Protein AF-A0A1J6HXN7-F1 (afdb_monomer_lite)

Secondary structure (DSSP, 8-state):
--HHHHHHHTT-PPP----GGGGHHHHHHHHHHHHS---S-----SS--HHHHHHHHHHHTTPPPPPPPPPPPTTS----GGG------------GGGGS---------

Sequence (109 aa):
LECRYLLQQLGNPLIKHTFREQNYAAHLLAKQGSAIQARDTTTTFTHPPDFLLQQLLADQQGTIYKRFVKPCNDSDIIYNPADLGNDPLQGHSLDRSFCTNVLLTPCNV

pLDDT: mean 72.98, std 22.12, range [36.97, 96.5]

Radius of gyration: 20.56 Å; chains: 1; bounding box: 46×46×37 Å

Organism: Nicotiana attenuata (NCBI:txid49451)

Structure (mmCIF, N/CA/C/O backbone):
data_AF-A0A1J6HXN7-F1
#
_entry.id   AF-A0A1J6HXN7-F1
#
loop_
_atom_site.group_PDB
_atom_site.id
_atom_site.type_symbol
_atom_site.label_atom_id
_atom_site.label_alt_id
_atom_site.label_comp_id
_atom_site.label_asym_id
_atom_site.label_entity_id
_atom_site.label_seq_id
_atom_site.pdbx_PDB_ins_code
_atom_site.Cartn_x
_atom_site.Cartn_y
_atom_site.Cartn_z
_atom_site.occupancy
_atom_site.B_iso_or_equiv
_atom_site.auth_seq_id
_atom_site.auth_comp_id
_atom_site.auth_asym_id
_atom_site.auth_atom_id
_atom_site.pdbx_PDB_model_num
ATOM 1 N N . LEU A 1 1 ? -1.944 -1.667 -21.848 1.00 62.53 1 LEU A N 1
ATOM 2 C CA . LEU A 1 1 ? -2.886 -2.545 -21.117 1.00 62.53 1 LEU A CA 1
ATOM 3 C C . LEU A 1 1 ? -3.953 -1.656 -20.505 1.00 62.53 1 LEU A C 1
ATOM 5 O O . LEU A 1 1 ? -3.607 -0.780 -19.727 1.00 62.53 1 LEU A O 1
ATOM 9 N N . GLU A 1 2 ? -5.213 -1.825 -20.898 1.00 88.19 2 GLU A N 1
ATOM 10 C CA . GLU A 1 2 ? -6.322 -1.038 -20.347 1.00 88.19 2 GLU A CA 1
ATOM 11 C C . GLU A 1 2 ? -6.658 -1.529 -18.931 1.00 88.19 2 GLU A C 1
ATOM 13 O O . GLU A 1 2 ? -6.959 -2.709 -18.742 1.00 88.19 2 GLU A O 1
ATOM 18 N N . CYS A 1 3 ? -6.653 -0.640 -17.932 1.00 88.00 3 CYS A N 1
ATOM 19 C CA . CYS A 1 3 ? -6.933 -1.001 -16.532 1.00 88.00 3 CYS A CA 1
ATOM 20 C C . CYS A 1 3 ? -8.288 -1.708 -16.359 1.00 88.00 3 CYS A C 1
ATOM 22 O O . CYS A 1 3 ? -8.417 -2.614 -15.541 1.00 88.00 3 CYS A O 1
ATOM 24 N N . ARG A 1 4 ? -9.293 -1.334 -17.167 1.00 92.06 4 ARG A N 1
ATOM 25 C CA . ARG A 1 4 ? -10.622 -1.969 -17.162 1.00 92.06 4 ARG A CA 1
ATOM 26 C C . ARG A 1 4 ? -10.565 -3.453 -17.515 1.00 92.06 4 ARG A C 1
ATOM 28 O O . ARG A 1 4 ? -11.242 -4.247 -16.875 1.00 92.06 4 ARG A O 1
ATOM 35 N N . TYR A 1 5 ? -9.735 -3.825 -18.486 1.00 94.44 5 TYR A N 1
ATOM 36 C CA . TYR A 1 5 ? -9.554 -5.223 -18.872 1.00 94.44 5 TYR A CA 1
ATOM 37 C C . TYR A 1 5 ? -8.898 -6.033 -17.744 1.00 94.44 5 TYR A C 1
ATOM 39 O O . TYR A 1 5 ? -9.359 -7.120 -17.413 1.00 94.44 5 TYR A O 1
ATOM 47 N N . LEU A 1 6 ? -7.877 -5.476 -17.086 1.00 93.50 6 LEU A N 1
ATOM 48 C CA . LEU A 1 6 ? -7.225 -6.130 -15.944 1.00 93.50 6 LEU A CA 1
ATOM 49 C C . LEU A 1 6 ? -8.182 -6.338 -14.759 1.00 93.50 6 LEU A C 1
ATOM 51 O O . LEU A 1 6 ? -8.172 -7.395 -14.135 1.00 93.50 6 LEU A O 1
ATOM 55 N N . LEU A 1 7 ? -9.051 -5.365 -14.476 1.00 94.62 7 LEU A N 1
ATOM 56 C CA . LEU A 1 7 ? -10.080 -5.506 -13.441 1.00 94.62 7 LEU A CA 1
ATOM 57 C C . LEU A 1 7 ? -11.105 -6.594 -13.786 1.00 94.62 7 LEU A C 1
ATOM 59 O O . LEU A 1 7 ? -11.506 -7.347 -12.900 1.00 94.62 7 LEU A O 1
ATOM 63 N N . GLN A 1 8 ? -11.483 -6.722 -15.061 1.00 95.19 8 GLN A N 1
ATOM 64 C CA . GLN A 1 8 ? -12.352 -7.807 -15.525 1.00 95.19 8 GLN A CA 1
ATOM 65 C C . GLN A 1 8 ? -11.707 -9.178 -15.315 1.00 95.19 8 GLN A C 1
ATOM 67 O O . GLN A 1 8 ? -12.377 -10.091 -14.834 1.00 95.19 8 GLN A O 1
ATOM 72 N N . GLN A 1 9 ? -10.405 -9.315 -15.594 1.00 96.50 9 GLN A N 1
ATOM 73 C CA . GLN A 1 9 ? -9.667 -10.558 -15.332 1.00 96.50 9 GLN A CA 1
ATOM 74 C C . GLN A 1 9 ? -9.634 -10.936 -13.840 1.00 96.50 9 GLN A C 1
ATOM 76 O O . GLN A 1 9 ? -9.551 -12.118 -13.518 1.00 96.50 9 GLN A O 1
ATOM 81 N N . LEU A 1 10 ? -9.750 -9.959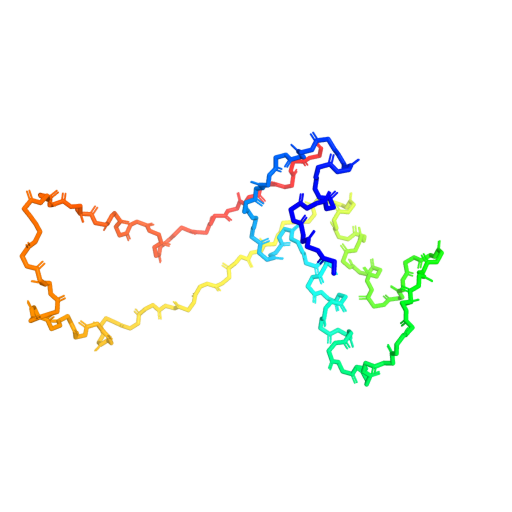 -12.934 1.00 94.56 10 LEU A N 1
ATOM 82 C CA . LEU A 1 10 ? -9.824 -10.160 -11.480 1.00 94.56 10 LEU A CA 1
ATOM 83 C C . LEU A 1 10 ? -11.261 -10.338 -10.949 1.00 94.56 10 LEU A C 1
ATOM 85 O O . LEU A 1 10 ? -11.465 -10.349 -9.737 1.00 94.56 10 LEU A O 1
ATOM 89 N N . GLY A 1 11 ? -12.265 -10.454 -11.825 1.00 96.44 11 GLY A N 1
ATOM 90 C CA . GLY A 1 11 ? -13.665 -10.625 -11.421 1.00 96.44 11 GLY A CA 1
ATOM 91 C C . GLY A 1 11 ? -14.380 -9.328 -11.030 1.00 96.44 11 GLY A C 1
ATOM 92 O O . GLY A 1 11 ? -15.361 -9.378 -10.296 1.00 96.44 11 GLY A O 1
ATOM 93 N N . ASN A 1 12 ? -13.916 -8.174 -11.526 1.00 93.69 12 ASN A N 1
ATOM 94 C CA . ASN A 1 12 ? -14.473 -6.842 -11.248 1.00 93.69 12 ASN A CA 1
ATOM 95 C C . ASN A 1 12 ? -14.563 -6.517 -9.743 1.00 93.69 12 ASN A C 1
ATOM 97 O O . ASN A 1 12 ? -15.660 -6.289 -9.222 1.00 93.69 12 ASN A O 1
ATOM 101 N N . PRO A 1 13 ? -13.426 -6.476 -9.025 1.00 95.12 13 PRO A N 1
ATOM 102 C CA . PRO A 1 13 ? -13.428 -6.148 -7.605 1.00 95.12 13 PRO A CA 1
ATOM 103 C C . PRO A 1 13 ? -13.969 -4.731 -7.354 1.00 95.12 13 PRO A C 1
ATOM 105 O O . PRO A 1 13 ? -13.740 -3.807 -8.138 1.00 95.12 13 PRO A O 1
ATOM 108 N N . LEU A 1 14 ? -14.659 -4.544 -6.224 1.00 94.00 14 LEU A N 1
ATOM 109 C CA . LEU A 1 14 ? -15.157 -3.234 -5.798 1.00 94.00 14 LEU A CA 1
ATOM 110 C C . LEU A 1 14 ? -13.987 -2.288 -5.487 1.00 94.00 14 LEU A C 1
ATOM 112 O O . LEU A 1 14 ? -13.188 -2.551 -4.589 1.00 94.00 14 LEU A O 1
ATOM 116 N N . ILE A 1 15 ? -13.933 -1.148 -6.176 1.00 91.31 15 ILE A N 1
ATOM 117 C CA . ILE A 1 15 ? -12.941 -0.097 -5.929 1.00 91.31 15 ILE A CA 1
ATOM 118 C C . ILE A 1 15 ? -13.474 0.840 -4.846 1.00 91.31 15 ILE A C 1
ATOM 120 O O . ILE A 1 15 ? -14.534 1.444 -5.005 1.00 91.31 15 ILE A O 1
ATOM 124 N N . LYS A 1 16 ? -12.729 0.980 -3.747 1.00 92.19 16 LYS A N 1
ATOM 125 C CA . LYS A 1 16 ? -13.051 1.902 -2.651 1.00 92.19 16 LYS A CA 1
ATOM 126 C C . LYS A 1 16 ? -11.970 2.968 -2.535 1.00 92.19 16 LYS A C 1
ATOM 128 O O . LYS A 1 16 ? -10.783 2.654 -2.552 1.00 92.19 16 LYS A O 1
ATOM 133 N N . HIS A 1 17 ? -12.385 4.222 -2.388 1.00 90.12 17 HIS A N 1
ATOM 134 C CA . HIS A 1 17 ? -11.471 5.286 -1.992 1.00 90.12 17 HIS A CA 1
ATOM 135 C C . HIS A 1 17 ? -11.064 5.083 -0.526 1.00 90.12 17 HIS A C 1
ATOM 137 O O . HIS A 1 17 ? -11.908 4.777 0.315 1.00 90.12 17 HIS A O 1
ATOM 143 N N . THR A 1 18 ? -9.781 5.266 -0.227 1.00 88.19 18 THR A N 1
ATOM 144 C CA . THR A 1 18 ? -9.222 5.129 1.121 1.00 88.19 18 THR A CA 1
ATOM 145 C C . THR A 1 18 ? -8.298 6.302 1.421 1.00 88.19 18 THR A C 1
ATOM 147 O O . THR A 1 18 ? -7.777 6.937 0.499 1.00 88.19 18 THR A O 1
ATOM 150 N N . PHE A 1 19 ? -8.102 6.620 2.699 1.00 86.81 19 PHE A N 1
ATOM 151 C CA . PHE A 1 19 ? -7.160 7.671 3.075 1.00 86.81 19 PHE A CA 1
ATOM 152 C C . PHE A 1 19 ? -5.724 7.246 2.756 1.00 86.81 19 PHE A C 1
ATOM 154 O O . PHE A 1 19 ? -5.381 6.064 2.803 1.00 86.81 19 PHE A O 1
ATOM 161 N N . ARG A 1 20 ? -4.850 8.215 2.459 1.00 88.06 20 ARG A N 1
ATOM 162 C CA . ARG A 1 20 ? -3.434 7.930 2.177 1.00 88.06 20 ARG A CA 1
ATOM 163 C C . ARG A 1 20 ? -2.773 7.211 3.351 1.00 88.06 20 ARG A C 1
ATOM 165 O O . ARG A 1 20 ? -1.967 6.317 3.136 1.00 88.06 20 ARG A O 1
ATOM 172 N N . GLU A 1 21 ? -3.132 7.594 4.569 1.00 87.12 21 GLU A N 1
ATOM 173 C CA . GLU A 1 21 ? -2.661 7.007 5.821 1.00 87.12 21 GLU A CA 1
ATOM 174 C C . GLU A 1 21 ? -3.056 5.527 5.953 1.00 87.12 21 GLU A C 1
ATOM 176 O O . GLU A 1 21 ? -2.286 4.741 6.486 1.00 87.12 21 GLU A O 1
ATOM 181 N N . GLN A 1 22 ? -4.205 5.127 5.400 1.00 86.62 22 GLN A N 1
ATOM 182 C CA . GLN A 1 22 ? -4.650 3.728 5.357 1.00 86.62 22 GLN A CA 1
ATOM 183 C C . GLN A 1 22 ? -4.010 2.930 4.208 1.00 86.62 22 GLN A C 1
ATOM 185 O O . GLN A 1 22 ? -4.104 1.709 4.177 1.00 86.62 22 GLN A O 1
ATOM 190 N N . ASN A 1 23 ? -3.368 3.606 3.249 1.00 92.19 23 ASN A N 1
ATOM 191 C CA . ASN A 1 23 ? -2.671 2.995 2.115 1.00 92.19 23 ASN A CA 1
ATOM 192 C C . ASN A 1 23 ? -1.187 3.398 2.090 1.00 92.19 23 ASN A C 1
ATOM 194 O O . ASN A 1 23 ? -0.581 3.607 1.031 1.00 92.19 23 ASN A O 1
ATOM 198 N N . TYR A 1 24 ? -0.601 3.580 3.275 1.00 91.94 24 TYR A N 1
ATOM 199 C CA . TYR A 1 24 ? 0.698 4.231 3.402 1.00 91.94 24 TYR A CA 1
ATOM 200 C C . TYR A 1 24 ? 1.843 3.361 2.871 1.00 91.94 24 TYR A C 1
ATOM 202 O O . TYR A 1 24 ? 2.783 3.887 2.278 1.00 91.94 24 TYR A O 1
ATOM 210 N N . ALA A 1 25 ? 1.739 2.031 2.974 1.00 93.12 25 ALA A N 1
ATOM 211 C CA . ALA A 1 25 ? 2.701 1.112 2.364 1.00 93.12 25 ALA A CA 1
ATOM 212 C C . ALA A 1 25 ? 2.797 1.304 0.836 1.00 93.12 25 ALA A C 1
ATOM 214 O O . ALA A 1 25 ? 3.897 1.434 0.293 1.00 93.12 25 ALA A O 1
ATOM 215 N N . ALA A 1 26 ? 1.657 1.418 0.141 1.00 94.19 26 ALA A N 1
ATOM 216 C CA . ALA A 1 26 ? 1.635 1.711 -1.292 1.00 94.19 26 ALA A CA 1
ATOM 217 C C . ALA A 1 26 ? 2.175 3.117 -1.598 1.00 94.19 26 ALA A C 1
ATOM 219 O O . ALA A 1 26 ? 2.900 3.302 -2.577 1.00 94.19 26 ALA A O 1
ATOM 220 N N . HIS A 1 27 ? 1.880 4.104 -0.744 1.00 94.00 27 HIS A N 1
ATOM 221 C CA . HIS A 1 27 ? 2.447 5.448 -0.867 1.00 94.00 27 HIS A CA 1
ATOM 222 C C . HIS A 1 27 ? 3.982 5.442 -0.766 1.00 94.00 27 HIS A C 1
ATOM 224 O O . HIS A 1 27 ? 4.648 6.076 -1.585 1.00 94.00 27 HIS A O 1
ATOM 230 N N . LEU A 1 28 ? 4.552 4.708 0.196 1.00 94.00 28 LEU A N 1
ATOM 231 C CA . LEU A 1 28 ? 6.001 4.567 0.360 1.00 94.00 28 LEU A CA 1
ATOM 232 C C . LEU A 1 28 ? 6.642 3.866 -0.842 1.00 94.00 28 LEU A C 1
ATOM 234 O O . LEU A 1 28 ? 7.657 4.348 -1.344 1.00 94.00 28 LEU A O 1
ATOM 238 N N . LEU A 1 29 ? 6.031 2.785 -1.340 1.00 93.38 29 LEU A N 1
ATOM 239 C CA . LEU A 1 29 ? 6.475 2.100 -2.559 1.00 93.38 29 LEU A CA 1
ATOM 240 C C . LEU A 1 29 ? 6.507 3.048 -3.760 1.00 93.38 29 LEU A C 1
ATOM 242 O O . LEU A 1 29 ? 7.525 3.134 -4.443 1.00 93.38 29 LEU A O 1
ATOM 246 N N . ALA A 1 30 ? 5.428 3.800 -3.988 1.00 92.44 30 ALA A N 1
ATOM 247 C CA . ALA A 1 30 ? 5.356 4.767 -5.079 1.00 92.44 30 ALA A CA 1
ATOM 248 C C . ALA A 1 30 ? 6.392 5.891 -4.920 1.00 92.44 30 ALA A C 1
ATOM 250 O O . ALA A 1 30 ? 7.043 6.270 -5.891 1.00 92.44 30 ALA A O 1
ATOM 251 N N . LYS A 1 31 ? 6.596 6.394 -3.694 1.00 92.88 31 LYS A N 1
ATOM 252 C CA . LYS A 1 31 ? 7.595 7.430 -3.402 1.00 92.88 31 LYS A CA 1
ATOM 253 C C . LYS A 1 31 ? 9.013 6.946 -3.704 1.00 92.88 31 LYS A C 1
ATOM 255 O O . LYS A 1 31 ? 9.751 7.655 -4.383 1.00 92.88 31 LYS A O 1
ATOM 260 N N . GLN A 1 32 ? 9.384 5.750 -3.250 1.00 90.88 32 GLN A N 1
ATOM 261 C CA . GLN A 1 32 ? 10.694 5.166 -3.559 1.00 90.88 32 GLN A CA 1
ATOM 262 C C . GLN A 1 32 ? 10.836 4.878 -5.056 1.00 90.88 32 GLN A C 1
ATOM 264 O O . GLN A 1 32 ? 11.837 5.247 -5.662 1.00 90.88 32 GLN A O 1
ATOM 269 N N . GLY A 1 33 ? 9.800 4.305 -5.673 1.00 89.00 33 GLY A N 1
ATOM 270 C CA . GLY A 1 33 ? 9.761 4.035 -7.108 1.00 89.00 33 GLY A CA 1
ATOM 271 C C . GLY A 1 33 ? 9.924 5.291 -7.962 1.00 89.00 33 GLY A C 1
ATOM 272 O O . GLY A 1 33 ? 10.604 5.243 -8.978 1.00 89.00 33 GLY A O 1
ATOM 273 N N . SER A 1 34 ? 9.380 6.431 -7.525 1.00 89.62 34 SER A N 1
ATOM 274 C CA . SER A 1 34 ? 9.489 7.702 -8.255 1.00 89.62 34 SER A CA 1
ATOM 275 C C . SER A 1 34 ? 10.921 8.242 -8.354 1.00 89.62 34 SER A C 1
ATOM 277 O O . SER A 1 34 ? 11.228 8.993 -9.276 1.00 89.62 34 SER A O 1
ATOM 279 N N . ALA A 1 35 ? 11.799 7.855 -7.423 1.00 86.06 35 ALA A N 1
ATOM 280 C CA . ALA A 1 35 ? 13.212 8.226 -7.439 1.00 86.06 35 ALA A CA 1
ATOM 281 C C . ALA A 1 35 ? 14.065 7.289 -8.312 1.00 86.06 35 ALA A C 1
ATOM 283 O O . ALA A 1 35 ? 15.212 7.608 -8.629 1.00 86.06 35 ALA A O 1
ATOM 284 N N . ILE A 1 36 ? 13.530 6.128 -8.697 1.00 83.69 36 ILE A N 1
ATOM 285 C CA . ILE A 1 36 ? 14.217 5.156 -9.543 1.00 83.69 36 ILE A CA 1
ATOM 286 C C . ILE A 1 36 ? 13.948 5.547 -10.997 1.00 83.69 36 ILE A C 1
ATOM 288 O O . ILE A 1 36 ? 12.799 5.730 -11.393 1.00 83.69 36 ILE A O 1
ATOM 292 N N . GLN A 1 37 ? 14.997 5.664 -11.819 1.00 79.06 37 GLN A N 1
ATOM 293 C CA . GLN A 1 37 ? 14.801 5.785 -13.265 1.00 79.06 37 GLN A CA 1
ATOM 294 C C . GLN A 1 37 ? 14.004 4.574 -13.736 1.00 79.06 37 GLN A C 1
ATOM 296 O O . GLN A 1 37 ? 14.474 3.445 -13.589 1.00 79.06 37 GLN A O 1
ATOM 301 N N . ALA A 1 38 ? 12.805 4.822 -14.266 1.00 68.19 38 ALA A N 1
ATOM 302 C CA . ALA A 1 38 ? 11.934 3.787 -14.791 1.00 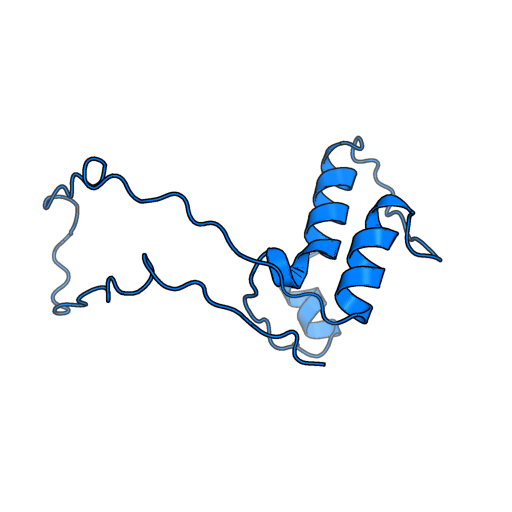68.19 38 ALA A CA 1
ATOM 303 C C . ALA A 1 38 ? 12.699 2.996 -15.859 1.00 68.19 38 ALA A C 1
ATOM 305 O O . ALA A 1 38 ? 12.897 3.457 -16.979 1.00 68.19 38 ALA A O 1
ATOM 306 N N . ARG A 1 39 ? 13.196 1.823 -15.473 1.00 63.31 39 ARG A N 1
ATOM 307 C CA . ARG A 1 39 ? 13.639 0.795 -16.409 1.00 63.31 39 ARG A CA 1
ATOM 308 C C . ARG A 1 39 ? 12.399 -0.006 -16.786 1.00 63.31 39 ARG A C 1
ATOM 310 O O . ARG A 1 39 ? 11.494 -0.132 -15.963 1.00 63.31 39 ARG A O 1
ATOM 317 N N . ASP A 1 40 ? 12.381 -0.603 -17.973 1.00 63.22 40 ASP A N 1
ATOM 318 C CA . ASP A 1 40 ? 11.289 -1.468 -18.461 1.00 63.22 40 ASP A CA 1
ATOM 319 C C . ASP A 1 40 ? 11.125 -2.782 -17.656 1.00 63.22 40 ASP A C 1
ATOM 321 O O . ASP A 1 40 ? 10.577 -3.772 -18.134 1.00 63.22 40 ASP A O 1
ATOM 325 N N . THR A 1 41 ? 11.624 -2.826 -16.420 1.00 77.00 41 THR A N 1
ATOM 326 C CA . THR A 1 41 ? 11.665 -3.998 -15.554 1.00 77.00 41 THR A CA 1
ATOM 327 C C . THR A 1 41 ? 10.809 -3.770 -14.319 1.00 77.00 41 THR A C 1
ATOM 329 O O . THR A 1 41 ? 11.087 -2.889 -13.504 1.00 77.00 41 THR A O 1
ATOM 332 N N . THR A 1 42 ? 9.792 -4.608 -14.146 1.00 83.81 42 THR A N 1
ATOM 333 C CA . THR A 1 42 ? 9.011 -4.683 -12.910 1.00 83.81 42 THR A CA 1
ATOM 334 C C . THR A 1 42 ? 9.833 -5.354 -11.811 1.00 83.81 42 THR A C 1
ATOM 336 O O . THR A 1 42 ? 10.278 -6.490 -11.968 1.00 83.81 42 THR A O 1
ATOM 339 N N . THR A 1 43 ? 10.001 -4.678 -10.675 1.00 85.56 43 THR A N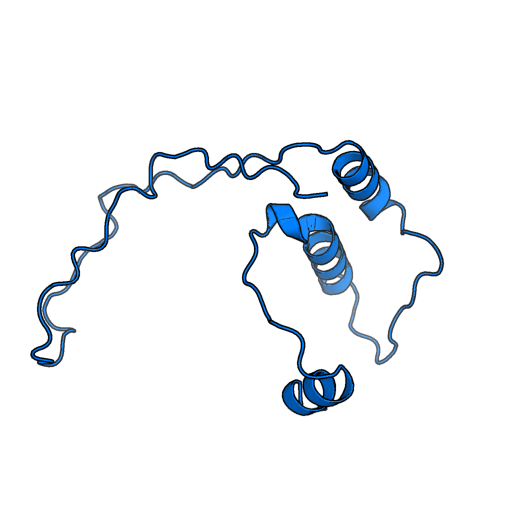 1
ATOM 340 C CA . THR A 1 43 ? 10.659 -5.255 -9.496 1.00 85.56 43 THR A CA 1
ATOM 341 C C . THR A 1 43 ? 9.637 -5.986 -8.634 1.00 85.56 43 THR A C 1
ATOM 343 O O . THR A 1 43 ? 8.665 -5.386 -8.179 1.00 85.56 43 THR A O 1
ATOM 346 N N . THR A 1 44 ? 9.875 -7.274 -8.382 1.00 89.69 44 THR A N 1
ATOM 347 C CA . THR A 1 44 ? 9.087 -8.080 -7.440 1.00 89.69 44 THR A CA 1
ATOM 348 C C . THR A 1 44 ? 9.939 -8.382 -6.216 1.00 89.69 44 THR A C 1
ATOM 350 O O . THR A 1 44 ? 11.061 -8.866 -6.350 1.00 89.69 44 THR A O 1
ATOM 353 N N . PHE A 1 45 ? 9.411 -8.106 -5.028 1.00 89.81 45 PHE A N 1
ATOM 354 C CA . PHE A 1 45 ? 10.085 -8.392 -3.766 1.00 89.81 45 PHE A CA 1
ATOM 355 C C . PHE A 1 45 ? 9.521 -9.682 -3.161 1.00 89.81 45 PHE A C 1
ATOM 357 O O . PHE A 1 45 ? 8.310 -9.804 -2.996 1.00 89.81 45 PHE A O 1
ATOM 364 N N . THR A 1 46 ? 10.383 -10.645 -2.825 1.00 93.06 46 THR A N 1
ATOM 365 C CA . THR A 1 46 ? 9.983 -11.892 -2.138 1.00 93.06 46 THR A CA 1
ATOM 366 C C . THR A 1 46 ? 9.781 -11.700 -0.635 1.00 93.06 46 THR A C 1
ATOM 368 O O . THR A 1 46 ? 9.065 -12.470 -0.001 1.00 93.06 46 THR A O 1
ATOM 371 N N . HIS A 1 47 ? 10.386 -10.652 -0.074 1.00 93.44 47 HIS A N 1
ATOM 372 C CA . HIS A 1 47 ? 10.230 -10.212 1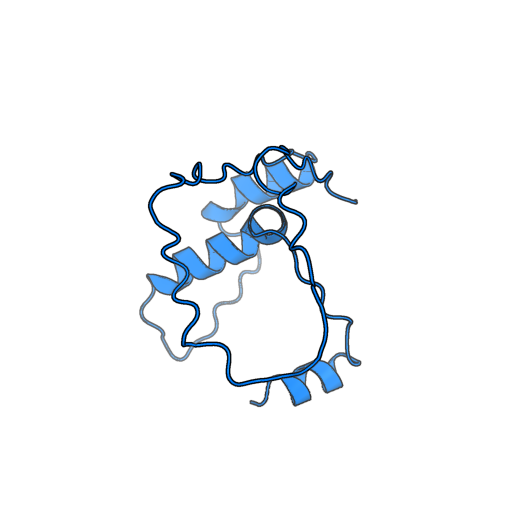.307 1.00 93.44 47 HIS A CA 1
ATOM 373 C C . HIS A 1 47 ? 10.004 -8.699 1.338 1.00 93.44 47 HIS A C 1
ATOM 375 O O . HIS A 1 47 ? 10.437 -8.010 0.411 1.00 93.44 47 HIS A O 1
ATOM 381 N N . PRO A 1 48 ? 9.354 -8.156 2.380 1.00 92.06 48 PRO A N 1
ATOM 382 C CA . PRO A 1 48 ? 9.194 -6.717 2.499 1.00 92.06 48 PRO A CA 1
ATOM 383 C C . PRO A 1 48 ? 10.551 -5.996 2.480 1.00 92.06 48 PRO A C 1
ATOM 385 O O . PRO A 1 48 ? 11.431 -6.374 3.252 1.00 92.06 48 PRO A O 1
ATOM 388 N N . PRO A 1 49 ? 10.744 -4.968 1.637 1.00 94.06 49 PRO A N 1
ATOM 389 C CA . PRO A 1 49 ? 11.950 -4.154 1.689 1.00 94.06 49 PRO A CA 1
ATOM 390 C C . PRO A 1 49 ? 12.024 -3.370 3.007 1.00 94.06 49 PRO A C 1
ATOM 392 O O . PRO A 1 49 ? 11.000 -2.915 3.522 1.00 94.06 49 PRO A O 1
ATOM 395 N N . ASP A 1 50 ? 13.239 -3.154 3.519 1.00 95.00 50 ASP A N 1
ATOM 396 C CA . ASP A 1 50 ? 13.484 -2.591 4.859 1.00 95.00 50 ASP A CA 1
ATOM 397 C C . ASP A 1 50 ? 12.768 -1.258 5.111 1.00 95.00 50 ASP A C 1
ATOM 399 O O . ASP A 1 50 ? 12.260 -1.011 6.205 1.00 95.00 50 ASP A O 1
ATOM 403 N N . PHE A 1 51 ? 12.649 -0.408 4.085 1.00 93.38 51 PHE A N 1
ATOM 404 C 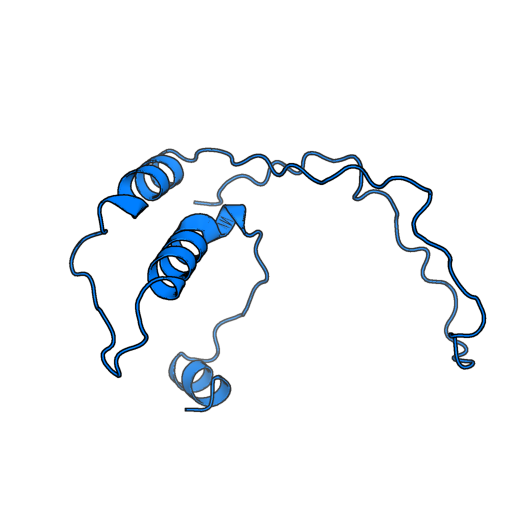CA . PHE A 1 51 ? 11.973 0.888 4.203 1.00 93.38 51 PHE A CA 1
ATOM 405 C C . PHE A 1 51 ? 10.460 0.779 4.467 1.00 93.38 51 PHE A C 1
ATOM 407 O O . PHE A 1 51 ? 9.843 1.769 4.859 1.00 93.38 51 PHE A O 1
ATOM 414 N N . LEU A 1 52 ? 9.849 -0.390 4.245 1.00 95.50 52 LEU A N 1
ATOM 415 C CA . LEU A 1 52 ? 8.452 -0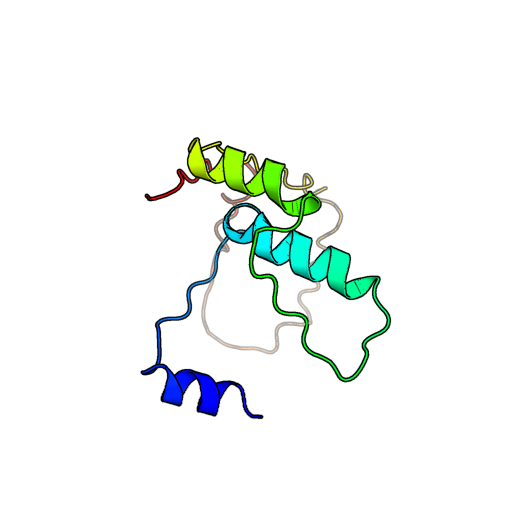.661 4.593 1.00 95.50 52 LEU A CA 1
ATOM 416 C C . LEU A 1 52 ? 8.292 -1.298 5.969 1.00 95.50 52 LEU A C 1
ATOM 418 O O . LEU A 1 52 ? 7.184 -1.282 6.499 1.00 95.50 52 LEU A O 1
ATOM 422 N N . LEU A 1 53 ? 9.355 -1.854 6.557 1.00 95.00 53 LEU A N 1
ATOM 423 C CA . LEU A 1 53 ? 9.242 -2.696 7.747 1.00 95.00 53 LEU A CA 1
ATOM 424 C C . LEU A 1 53 ? 8.580 -1.957 8.915 1.00 95.00 53 LEU A C 1
ATOM 426 O O . LEU A 1 53 ? 7.697 -2.504 9.569 1.00 95.00 53 LEU A O 1
ATOM 430 N N . GLN A 1 54 ? 8.948 -0.692 9.132 1.00 92.75 54 GLN A N 1
ATOM 431 C CA . GLN A 1 54 ? 8.333 0.129 10.178 1.00 92.75 54 GLN A CA 1
ATOM 432 C C . GLN A 1 54 ? 6.827 0.311 9.967 1.00 92.75 54 GLN A C 1
ATOM 434 O O . GLN A 1 54 ? 6.062 0.183 10.918 1.00 92.75 54 GLN A O 1
ATOM 439 N N . GLN A 1 55 ? 6.403 0.574 8.727 1.00 94.38 55 GLN A N 1
ATOM 440 C CA . GLN A 1 55 ? 4.990 0.742 8.399 1.00 94.38 55 GLN A CA 1
ATOM 441 C C . GLN A 1 55 ? 4.220 -0.568 8.591 1.00 94.38 55 GLN A C 1
ATOM 443 O O . GLN A 1 55 ? 3.158 -0.566 9.199 1.00 94.38 55 GLN A O 1
ATOM 448 N N . LEU A 1 56 ? 4.777 -1.691 8.137 1.00 94.00 56 LEU A N 1
ATOM 449 C CA . LEU A 1 56 ? 4.127 -2.997 8.247 1.00 94.00 56 LEU A CA 1
ATOM 450 C C . LEU A 1 56 ? 3.975 -3.456 9.700 1.00 94.00 56 LEU A C 1
ATOM 452 O O . LEU A 1 56 ? 2.929 -3.984 10.067 1.00 94.00 56 LEU A O 1
ATOM 456 N N . LEU A 1 57 ? 4.991 -3.232 10.539 1.00 94.81 57 LEU A N 1
ATOM 457 C CA . LEU A 1 57 ? 4.913 -3.543 11.968 1.00 94.81 57 LEU A CA 1
ATOM 458 C C . LEU A 1 57 ? 3.880 -2.664 12.682 1.00 94.81 57 LEU A C 1
ATOM 460 O O . LEU A 1 57 ? 3.149 -3.155 13.542 1.00 94.81 57 LEU A O 1
ATOM 464 N N . ALA A 1 58 ? 3.799 -1.384 12.319 1.00 91.81 58 ALA A N 1
ATOM 465 C CA . ALA A 1 58 ? 2.806 -0.470 12.866 1.00 91.81 58 ALA A CA 1
ATOM 466 C C . ALA A 1 58 ? 1.376 -0.865 12.455 1.00 91.81 58 ALA A C 1
ATOM 468 O O . ALA A 1 58 ? 0.492 -0.882 13.317 1.00 91.81 58 ALA A O 1
ATOM 469 N N . ASP A 1 59 ? 1.168 -1.258 11.194 1.00 92.06 59 ASP A N 1
ATOM 470 C CA . ASP A 1 59 ? -0.109 -1.781 10.695 1.00 92.06 59 ASP A CA 1
ATOM 471 C C . ASP A 1 59 ? -0.491 -3.082 11.422 1.00 92.06 59 ASP A C 1
ATOM 473 O O . ASP A 1 59 ? -1.618 -3.213 11.902 1.00 92.06 59 ASP A O 1
ATOM 477 N N . GLN A 1 60 ? 0.462 -4.005 11.607 1.00 93.06 60 GLN A N 1
ATOM 478 C CA . GLN A 1 60 ? 0.256 -5.252 12.357 1.00 93.06 60 GLN A CA 1
ATOM 479 C C . GLN A 1 60 ? -0.133 -5.004 13.824 1.00 93.06 60 GLN A C 1
ATOM 481 O O . GLN A 1 60 ? -0.895 -5.777 14.402 1.00 93.06 60 GLN A O 1
ATOM 486 N N . GLN A 1 61 ? 0.378 -3.932 14.430 1.00 94.88 61 GLN A N 1
ATOM 487 C CA . GLN A 1 61 ? 0.052 -3.528 15.802 1.00 94.88 61 GLN A CA 1
ATOM 488 C C . GLN A 1 61 ? -1.252 -2.718 15.901 1.00 94.88 61 GLN A C 1
ATOM 490 O O . GLN A 1 61 ? -1.654 -2.356 17.006 1.00 94.88 61 GLN A O 1
ATOM 495 N N . GLY A 1 62 ? -1.921 -2.423 14.779 1.00 89.81 62 GLY A N 1
ATOM 496 C CA . GLY A 1 62 ? -3.142 -1.614 14.763 1.00 89.81 62 GLY A CA 1
ATOM 497 C C . GLY A 1 62 ? -2.892 -0.140 15.088 1.00 89.81 62 GLY A C 1
ATOM 498 O O . GLY A 1 62 ? -3.742 0.519 15.689 1.00 89.81 62 GLY A O 1
ATOM 499 N N . THR A 1 63 ? -1.716 0.381 14.732 1.00 87.50 63 THR A N 1
ATOM 500 C CA . THR A 1 63 ? -1.346 1.771 15.016 1.00 87.50 63 THR A CA 1
ATOM 501 C C . THR A 1 63 ? -2.300 2.737 14.318 1.00 87.50 63 THR A C 1
ATOM 503 O O . THR A 1 63 ? -2.563 2.630 13.123 1.00 87.50 63 THR A O 1
ATOM 506 N N . ILE A 1 64 ? -2.799 3.726 15.063 1.00 84.19 64 ILE A N 1
ATOM 507 C CA . ILE A 1 64 ? -3.711 4.739 14.527 1.00 84.19 64 ILE A CA 1
ATOM 508 C C . ILE A 1 64 ? -2.909 5.909 13.956 1.00 84.19 64 ILE A C 1
ATOM 510 O O . ILE A 1 64 ? -2.177 6.594 14.675 1.00 84.19 64 ILE A O 1
ATOM 514 N N . TYR A 1 65 ? -3.115 6.195 12.673 1.00 80.44 65 TYR A N 1
ATOM 515 C CA . TYR A 1 65 ? -2.499 7.330 11.992 1.00 80.44 65 TYR A CA 1
ATOM 516 C C . TYR A 1 65 ? -3.381 8.572 12.088 1.00 80.44 65 TYR A C 1
ATOM 518 O O . TYR A 1 65 ? -4.547 8.570 11.694 1.00 80.44 65 TYR A O 1
ATOM 526 N N . LYS A 1 66 ? -2.815 9.666 12.606 1.00 80.50 66 LYS A N 1
ATOM 527 C CA . LYS A 1 66 ? -3.505 10.958 12.673 1.00 80.50 66 LYS A CA 1
ATOM 528 C C . LYS A 1 66 ? -3.302 11.722 11.372 1.00 80.50 66 LYS A C 1
ATOM 530 O O . LYS A 1 66 ? -2.170 11.956 10.952 1.00 80.50 66 LYS A O 1
ATOM 535 N N . ARG A 1 67 ? -4.402 12.177 10.778 1.00 77.31 67 ARG A N 1
ATOM 536 C CA . ARG A 1 67 ? -4.370 13.114 9.658 1.00 77.31 67 ARG A CA 1
ATOM 537 C C . ARG A 1 67 ? -4.267 14.541 10.187 1.00 77.31 67 ARG A C 1
ATOM 539 O O . ARG A 1 67 ? -5.130 14.990 10.936 1.00 77.31 67 ARG A O 1
ATOM 546 N N . PHE A 1 68 ? -3.248 15.265 9.738 1.00 75.31 68 PHE A N 1
ATOM 547 C CA . PHE A 1 68 ? -3.159 16.709 9.933 1.00 75.31 68 PHE A CA 1
ATOM 548 C C . PHE A 1 68 ? -3.652 17.403 8.667 1.00 75.31 68 PHE A C 1
ATOM 550 O O . PHE A 1 68 ? -3.091 17.223 7.586 1.00 75.31 68 PHE A O 1
ATOM 557 N N . VAL A 1 69 ? -4.734 18.166 8.792 1.00 74.31 69 VAL A N 1
ATOM 558 C CA . VAL A 1 69 ? -5.262 18.994 7.706 1.00 74.31 69 VAL A CA 1
ATOM 559 C C . VAL A 1 69 ? -4.705 20.398 7.896 1.00 74.31 69 VAL A C 1
ATOM 561 O O . VAL A 1 69 ? -4.707 20.916 9.012 1.00 74.31 69 VAL A O 1
ATOM 564 N N . LYS A 1 70 ? -4.190 21.008 6.822 1.00 75.25 70 LYS A N 1
ATOM 565 C CA . LYS A 1 70 ? -3.781 22.414 6.869 1.00 75.25 70 LYS A CA 1
ATOM 566 C C . LYS A 1 70 ? -5.018 23.239 7.251 1.00 75.25 70 LYS A C 1
ATOM 568 O O . LYS A 1 70 ? -6.040 23.073 6.583 1.00 75.25 70 LYS A O 1
ATOM 573 N N . PRO A 1 71 ? -4.955 24.101 8.280 1.00 68.38 71 PRO A N 1
ATOM 574 C CA . PRO A 1 71 ? -6.068 24.990 8.571 1.00 68.38 71 PRO A CA 1
ATOM 575 C C . PRO A 1 71 ? -6.346 25.841 7.330 1.00 68.38 71 PRO A C 1
ATOM 577 O O . PRO A 1 71 ? -5.424 26.388 6.717 1.00 68.38 71 PRO A O 1
ATOM 580 N N . CYS A 1 72 ? -7.609 25.898 6.919 1.00 63.66 72 CYS A N 1
ATOM 581 C CA . CYS A 1 72 ? -8.033 26.824 5.883 1.00 63.66 72 CYS A CA 1
ATOM 582 C C . CYS A 1 72 ? -7.887 28.238 6.453 1.00 63.66 72 CYS A C 1
ATOM 584 O O . CYS A 1 72 ? -8.535 28.565 7.445 1.00 63.66 72 CYS A O 1
ATOM 586 N N . ASN A 1 73 ? -7.045 29.069 5.841 1.00 59.69 73 ASN A N 1
ATOM 587 C CA . ASN A 1 73 ? -7.168 30.506 6.033 1.00 59.69 73 ASN A CA 1
ATOM 588 C C . ASN A 1 73 ? -8.403 30.932 5.230 1.00 59.69 73 ASN A C 1
ATOM 590 O O . ASN A 1 73 ? -8.494 30.627 4.043 1.00 59.69 73 ASN A O 1
ATOM 594 N N . ASP A 1 74 ? -9.357 31.600 5.876 1.00 55.69 74 ASP A N 1
ATOM 595 C CA . ASP A 1 74 ? -10.658 31.994 5.299 1.00 55.69 74 ASP A CA 1
ATOM 596 C C . ASP A 1 74 ? -10.527 32.974 4.105 1.00 55.69 74 ASP A C 1
ATOM 598 O O . ASP A 1 74 ? -11.505 33.334 3.460 1.00 55.69 74 ASP A O 1
ATOM 602 N N . SER A 1 75 ? -9.305 33.412 3.788 1.00 53.59 75 SER A N 1
ATOM 603 C CA . SER A 1 75 ? -8.996 34.445 2.799 1.00 53.59 75 SER A CA 1
ATOM 604 C C . SER A 1 75 ? -8.844 33.962 1.352 1.00 53.59 75 SER A C 1
ATOM 606 O O . SER A 1 75 ? -8.809 34.804 0.461 1.00 53.59 75 SER A O 1
ATOM 608 N N . ASP A 1 76 ? -8.763 32.653 1.088 1.00 48.66 76 ASP A N 1
ATOM 609 C CA . ASP A 1 76 ? -8.375 32.154 -0.249 1.00 48.66 76 ASP A CA 1
ATOM 610 C C . ASP A 1 76 ? -9.542 31.604 -1.090 1.00 48.66 76 ASP A C 1
ATOM 612 O O . ASP A 1 76 ? -9.323 31.051 -2.167 1.00 48.66 76 ASP A O 1
ATOM 616 N N . ILE A 1 77 ? -10.795 31.773 -0.649 1.00 51.12 77 ILE A N 1
ATOM 617 C CA . ILE A 1 77 ? -11.973 31.433 -1.463 1.00 51.12 77 ILE A CA 1
ATOM 618 C C . ILE A 1 77 ? -12.640 32.726 -1.945 1.00 51.12 77 ILE A C 1
ATOM 620 O O . ILE A 1 77 ? -13.686 33.132 -1.443 1.00 51.12 77 ILE A O 1
ATOM 624 N N . ILE A 1 78 ? -12.044 33.375 -2.950 1.00 43.88 78 ILE A N 1
ATOM 625 C CA . ILE A 1 78 ? -12.780 34.340 -3.776 1.00 43.88 78 ILE A CA 1
ATOM 626 C C . ILE A 1 78 ? -13.682 33.517 -4.694 1.00 43.88 78 ILE A C 1
ATOM 628 O O . ILE A 1 78 ? -13.275 33.045 -5.753 1.00 43.88 78 ILE A O 1
ATOM 632 N N . TYR A 1 79 ? -14.912 33.290 -4.246 1.00 49.72 79 TYR A N 1
ATOM 633 C CA . TYR A 1 79 ? -15.967 32.756 -5.090 1.00 49.72 79 TYR A CA 1
ATOM 634 C C . TYR A 1 79 ? -16.377 33.849 -6.081 1.00 49.72 79 TYR A C 1
ATOM 636 O O . TYR A 1 79 ? -17.022 34.821 -5.691 1.00 49.72 79 TYR A O 1
ATOM 644 N N . ASN A 1 80 ? -15.986 33.710 -7.349 1.00 44.03 80 ASN A N 1
ATOM 645 C CA . ASN A 1 80 ? -16.506 34.546 -8.425 1.00 44.03 80 ASN A CA 1
ATOM 646 C C . ASN A 1 80 ? -17.865 33.977 -8.865 1.00 44.03 80 ASN A C 1
ATOM 648 O O . ASN A 1 80 ? -17.905 32.893 -9.444 1.00 44.03 80 ASN A O 1
ATOM 652 N N . PRO A 1 81 ? -18.988 34.688 -8.651 1.00 48.06 81 PRO A N 1
ATOM 653 C CA . PRO A 1 81 ? -20.322 34.192 -9.003 1.00 48.06 81 PRO A CA 1
ATOM 654 C C . PRO A 1 81 ? -20.566 34.052 -10.516 1.00 48.06 81 PRO A C 1
ATOM 656 O O . PRO A 1 81 ? -21.649 33.643 -10.916 1.00 48.06 81 PRO A O 1
ATOM 659 N N . ALA A 1 82 ? -19.596 34.426 -11.356 1.00 48.06 82 ALA A N 1
ATOM 660 C CA . ALA A 1 82 ? -19.722 34.440 -12.811 1.00 48.06 82 ALA A CA 1
ATOM 661 C C . ALA A 1 82 ? -19.478 33.072 -13.481 1.00 48.06 82 ALA A C 1
ATOM 663 O O . ALA A 1 82 ? -19.836 32.915 -14.644 1.00 48.06 82 ALA A O 1
ATOM 664 N N . ASP A 1 83 ? -18.914 32.087 -12.769 1.00 51.38 83 ASP A N 1
ATOM 665 C CA . ASP A 1 83 ? -18.549 30.776 -13.343 1.00 51.38 83 ASP A CA 1
ATOM 666 C C . ASP A 1 83 ? -19.652 29.705 -13.231 1.00 51.38 83 ASP A C 1
ATOM 668 O O . ASP A 1 83 ? -19.493 28.587 -13.722 1.00 51.38 83 ASP A O 1
ATOM 672 N N . LEU A 1 84 ? -20.803 30.029 -12.632 1.00 48.62 84 LEU A N 1
ATOM 673 C CA . LEU A 1 84 ? -21.989 29.174 -12.689 1.00 48.62 84 LEU A CA 1
ATOM 674 C C . LEU A 1 84 ? -22.839 29.576 -13.886 1.00 48.62 84 LEU A C 1
ATOM 676 O O . LEU A 1 84 ? -23.760 30.388 -13.793 1.00 48.62 84 LEU A O 1
ATOM 680 N N . GLY A 1 85 ? -22.521 28.960 -15.024 1.00 40.97 85 GLY A N 1
ATOM 681 C CA . GLY A 1 85 ? -23.495 28.785 -16.091 1.00 40.97 85 GLY A CA 1
ATOM 682 C C . GLY A 1 85 ? -24.795 28.252 -15.490 1.00 40.97 85 GLY A C 1
ATOM 683 O O . GLY A 1 85 ? -24.779 27.327 -14.684 1.00 40.97 85 GLY A O 1
ATOM 684 N N . ASN A 1 86 ? -25.897 28.910 -15.835 1.00 46.09 86 ASN A N 1
ATOM 685 C CA . ASN A 1 86 ? -27.230 28.677 -15.294 1.00 46.09 86 ASN A CA 1
ATOM 686 C C . ASN A 1 86 ? -27.629 27.190 -15.360 1.00 46.09 86 ASN A C 1
ATOM 688 O O . ASN A 1 86 ? -28.105 26.736 -16.399 1.00 46.09 86 ASN A O 1
ATOM 692 N N . ASP A 1 87 ? -27.480 26.452 -14.261 1.00 40.19 87 ASP A N 1
ATOM 693 C CA . ASP A 1 87 ? -28.065 25.120 -14.092 1.00 40.19 87 ASP A CA 1
ATOM 694 C C . ASP A 1 87 ? -29.100 25.183 -12.952 1.00 40.19 87 ASP A C 1
ATOM 696 O O . ASP A 1 87 ? -28.741 25.500 -11.812 1.00 40.19 87 ASP A O 1
ATOM 700 N N . PRO A 1 88 ? -30.404 24.979 -13.223 1.00 41.41 88 PRO A N 1
ATOM 701 C CA . PRO A 1 88 ? -31.468 25.206 -12.253 1.00 41.41 88 PRO A CA 1
ATOM 702 C C . PRO A 1 88 ? -31.678 24.003 -11.319 1.00 41.41 88 PRO A C 1
ATOM 704 O O . PRO A 1 88 ? -32.810 23.568 -11.106 1.00 41.41 88 PRO A O 1
ATOM 707 N N . LEU A 1 89 ? -30.608 23.485 -10.711 1.00 37.22 89 LEU A N 1
ATOM 708 C CA . LEU A 1 89 ? -30.694 22.504 -9.626 1.00 37.22 89 LEU A CA 1
ATOM 709 C C . LEU A 1 89 ? -30.130 23.095 -8.329 1.00 37.22 89 LEU A C 1
ATOM 711 O O . LEU A 1 89 ? -28.945 23.051 -8.018 1.00 37.22 89 LEU A O 1
ATOM 715 N N . GLN A 1 90 ? -31.066 23.705 -7.606 1.00 37.88 90 GLN A N 1
ATOM 716 C CA . GLN A 1 90 ? -31.077 24.062 -6.189 1.00 37.88 90 GLN A CA 1
ATOM 717 C C . GLN A 1 90 ? -29.942 23.486 -5.317 1.00 37.88 90 GLN A C 1
ATOM 719 O O . GLN A 1 90 ? -29.895 22.298 -5.022 1.00 37.88 90 GLN A O 1
ATOM 724 N N . GLY A 1 91 ? -29.130 24.398 -4.771 1.00 41.66 91 GLY A N 1
ATOM 725 C CA . GLY A 1 91 ? -28.802 24.437 -3.344 1.00 41.66 91 GLY A CA 1
ATOM 726 C C . GLY A 1 91 ? -28.235 23.169 -2.708 1.00 41.66 91 GLY A C 1
ATOM 727 O O . GLY A 1 91 ? -28.853 22.610 -1.806 1.00 41.66 91 GLY A O 1
ATOM 728 N N . HIS A 1 92 ? -27.004 22.796 -3.050 1.00 40.44 92 HIS A N 1
ATOM 729 C CA . HIS A 1 92 ? -26.198 21.971 -2.154 1.00 40.44 92 HIS A CA 1
ATOM 730 C C . HIS A 1 92 ? -25.348 22.874 -1.259 1.00 40.44 92 HIS A C 1
ATOM 732 O O . HIS A 1 92 ? -24.247 23.292 -1.611 1.00 40.44 92 HIS A O 1
ATOM 738 N N . SER A 1 93 ? -25.886 23.173 -0.074 1.00 40.97 93 SER A N 1
ATOM 739 C CA . SER A 1 93 ? -25.085 23.545 1.092 1.00 40.97 93 SER A CA 1
ATOM 740 C C . SER A 1 93 ? -24.018 22.465 1.285 1.00 40.97 93 SER A C 1
ATOM 742 O O . SER A 1 93 ? -24.319 21.386 1.792 1.00 40.97 93 SER A O 1
ATOM 744 N N . LEU A 1 94 ? -22.788 22.722 0.836 1.00 41.50 94 LEU A N 1
ATOM 745 C CA . LEU A 1 94 ? -21.638 21.881 1.151 1.00 41.50 94 LEU A CA 1
ATOM 746 C C . LEU A 1 94 ? -21.440 21.952 2.663 1.00 41.50 94 LEU A C 1
ATOM 748 O O . LEU A 1 94 ? -21.003 22.973 3.194 1.00 41.50 94 LEU A O 1
ATOM 752 N N . ASP A 1 95 ? -21.834 20.880 3.343 1.00 37.81 95 ASP A N 1
ATOM 753 C CA . ASP A 1 95 ? -21.707 20.715 4.783 1.00 37.81 95 ASP A CA 1
ATOM 754 C C . ASP A 1 95 ? -20.238 20.938 5.194 1.00 37.81 95 ASP A C 1
ATOM 756 O O . ASP A 1 95 ? -19.349 20.127 4.926 1.00 37.81 95 ASP A O 1
ATOM 760 N N . ARG A 1 96 ? -19.968 22.111 5.784 1.00 49.50 96 ARG A N 1
ATOM 761 C CA . ARG A 1 96 ? -18.633 22.624 6.152 1.00 49.50 96 ARG A CA 1
ATOM 762 C C . ARG A 1 96 ? -18.051 21.938 7.403 1.00 49.50 96 ARG A C 1
ATOM 764 O O . ARG A 1 96 ? -17.065 22.413 7.963 1.00 49.50 96 ARG A O 1
ATOM 771 N N . SER A 1 97 ? -18.609 20.805 7.835 1.00 42.72 97 SER A N 1
ATOM 772 C CA . SER A 1 97 ? -18.207 20.085 9.055 1.00 42.72 97 SER A CA 1
ATOM 773 C C . SER A 1 97 ? -16.884 19.300 8.947 1.00 42.72 97 SER A C 1
ATOM 775 O O . SER A 1 97 ? -16.396 18.755 9.942 1.00 42.72 97 SER A O 1
ATOM 777 N N . PHE A 1 98 ? -16.240 19.273 7.774 1.00 44.28 98 PHE A N 1
ATOM 778 C CA . PHE A 1 98 ? -14.979 18.545 7.566 1.00 44.28 98 PHE A CA 1
ATOM 779 C C . PHE A 1 98 ? -13.737 19.213 8.179 1.00 44.28 98 PHE A C 1
ATOM 781 O O . PHE A 1 98 ? -12.706 18.554 8.312 1.00 44.28 98 PHE A O 1
ATOM 788 N N . CYS A 1 99 ? -13.805 20.490 8.567 1.00 41.69 99 CYS A N 1
ATOM 789 C CA . CYS A 1 99 ? -12.612 21.248 8.967 1.00 41.69 99 CYS A CA 1
ATOM 790 C C . CYS A 1 99 ? -12.229 21.155 10.454 1.00 41.69 99 CYS A C 1
ATOM 792 O O . CYS A 1 99 ? -11.234 21.762 10.844 1.00 41.69 99 CYS A O 1
ATOM 794 N N . THR A 1 100 ? -12.934 20.372 11.278 1.00 42.00 100 THR A N 1
ATOM 795 C CA . THR A 1 100 ? -12.630 20.315 12.727 1.00 42.00 100 THR A CA 1
ATOM 796 C C . THR A 1 100 ? -12.590 18.911 13.321 1.00 42.00 100 THR A C 1
ATOM 798 O O . THR A 1 100 ? -12.337 18.757 14.513 1.00 42.00 100 THR A O 1
ATOM 801 N N . ASN A 1 101 ? -12.790 17.866 12.518 1.00 37.59 101 ASN A N 1
ATOM 802 C CA . ASN A 1 101 ? -12.860 16.510 13.045 1.00 37.59 101 ASN A CA 1
ATOM 803 C C . ASN A 1 101 ? -11.561 15.748 12.775 1.00 37.59 101 ASN A C 1
ATOM 805 O O . ASN A 1 101 ? -11.233 15.413 11.636 1.00 37.59 101 ASN A O 1
ATOM 809 N N . VAL A 1 102 ? -10.831 15.443 13.855 1.00 41.69 102 VAL A N 1
ATOM 810 C CA . VAL A 1 102 ? -9.823 14.377 13.876 1.00 41.69 102 VAL A CA 1
ATOM 811 C C . VAL A 1 102 ? -10.572 13.073 13.605 1.00 41.69 102 VAL A C 1
ATOM 813 O O . VAL A 1 102 ? -11.083 12.440 14.525 1.00 41.69 102 VAL A O 1
ATOM 816 N N . LEU A 1 103 ? -10.704 12.691 12.335 1.00 48.03 103 LEU A N 1
ATOM 817 C CA . LEU A 1 103 ? -11.319 11.418 11.987 1.00 48.03 103 LEU A CA 1
ATOM 818 C C . LEU A 1 103 ? -10.315 10.305 12.311 1.00 48.03 103 LEU A C 1
ATOM 820 O O . LEU A 1 103 ? -9.426 9.995 11.522 1.00 48.03 103 LEU A O 1
ATOM 824 N N . LEU A 1 104 ? -10.432 9.751 13.517 1.00 44.50 104 LEU A N 1
ATOM 825 C CA . LEU A 1 104 ? -9.760 8.522 13.926 1.00 44.50 104 LEU A CA 1
ATOM 826 C C . LEU A 1 104 ? -10.464 7.370 13.206 1.00 44.50 104 LEU A C 1
ATOM 828 O O . LEU A 1 104 ? -11.508 6.906 13.655 1.00 44.50 104 LEU A O 1
ATOM 832 N N . THR A 1 105 ? -9.939 6.928 12.067 1.00 41.41 105 THR A N 1
ATOM 833 C CA . THR A 1 105 ? -10.415 5.686 11.449 1.00 41.41 105 THR A CA 1
ATOM 834 C C . THR A 1 105 ? -9.639 4.517 12.050 1.00 41.41 105 THR A C 1
ATOM 836 O O . THR A 1 105 ? -8.427 4.450 11.824 1.00 41.41 105 THR A O 1
ATOM 839 N N . PRO A 1 106 ? -10.277 3.610 12.812 1.00 38.22 106 PRO A N 1
ATOM 840 C CA . PRO A 1 106 ? -9.617 2.383 13.228 1.00 38.22 106 PRO A CA 1
ATOM 841 C C . PRO A 1 106 ? -9.282 1.531 11.999 1.00 38.22 106 PRO A C 1
ATOM 843 O O . PRO A 1 106 ? -10.008 1.532 11.000 1.00 38.22 106 PRO A O 1
ATOM 846 N N . CYS A 1 107 ? -8.164 0.814 12.074 1.00 36.97 107 CYS A N 1
ATOM 847 C CA . CYS A 1 107 ? -7.842 -0.242 11.127 1.00 36.97 107 CYS A CA 1
ATOM 848 C C . CYS A 1 107 ? -8.881 -1.356 11.315 1.00 36.97 107 CYS A C 1
ATOM 850 O O . CYS A 1 107 ? -8.912 -1.990 12.368 1.00 36.97 107 CYS A O 1
ATOM 852 N N . ASN A 1 108 ? -9.765 -1.565 10.336 1.00 38.38 108 ASN A N 1
ATOM 853 C CA . ASN A 1 108 ? -10.610 -2.757 10.328 1.00 38.38 108 ASN A CA 1
ATOM 854 C C . ASN A 1 108 ? -9.723 -3.940 9.933 1.00 38.38 108 ASN A C 1
ATOM 856 O O . ASN A 1 108 ? -9.280 -4.011 8.785 1.00 38.38 108 ASN A O 1
ATOM 860 N N . VAL A 1 109 ? -9.444 -4.785 10.927 1.00 37.28 109 VAL A N 1
ATOM 861 C CA . VAL A 1 109 ? -8.796 -6.098 10.801 1.00 37.28 109 VAL A CA 1
ATOM 862 C C . VAL A 1 109 ? -9.650 -7.021 9.939 1.00 37.28 109 VAL A C 1
ATOM 864 O O . VAL A 1 109 ? -10.888 -7.011 10.131 1.00 37.28 109 VAL A O 1
#

Foldseek 3Di:
DDVVVVCVVVVNDDDDDDDCLLVVLVVQVVVVVVPDDDDVDDDDDPDDDPSCPVVVVCVVVQPWDWDDDDQDPPPPDPDDVPPDDDDPDDDDPPPPVPRPDRPGDTPDD